Protein AF-A0A6I9NVR3-F1 (afdb_monomer_lite)

Structure (mmCIF, N/CA/C/O backbone):
data_AF-A0A6I9NVR3-F1
#
_entry.id   AF-A0A6I9NVR3-F1
#
loop_
_atom_site.group_PDB
_atom_site.id
_atom_site.type_symbol
_atom_site.label_atom_id
_atom_site.label_alt_id
_atom_site.label_comp_id
_atom_site.label_asym_id
_atom_site.label_entity_id
_atom_site.label_seq_id
_atom_site.pdbx_PDB_ins_code
_atom_site.Cartn_x
_atom_site.Cartn_y
_atom_site.Cartn_z
_atom_site.occupancy
_atom_site.B_iso_or_equiv
_atom_site.auth_seq_id
_atom_site.auth_comp_id
_atom_site.auth_asym_id
_atom_site.auth_atom_id
_atom_site.pdbx_PDB_model_num
ATOM 1 N N . GLY A 1 1 ? 2.878 -14.213 -1.600 1.00 81.62 1 GLY A N 1
ATOM 2 C CA . GLY A 1 1 ? 1.767 -13.959 -2.554 1.00 81.62 1 GLY A CA 1
ATOM 3 C C . GLY A 1 1 ? 2.133 -12.903 -3.601 1.00 81.62 1 GLY A C 1
ATOM 4 O O . GLY A 1 1 ? 3.227 -12.355 -3.543 1.00 81.62 1 GLY A O 1
ATOM 5 N N . ARG A 1 2 ? 1.244 -12.617 -4.570 1.00 86.38 2 ARG A N 1
ATOM 6 C CA . ARG A 1 2 ? 1.409 -11.548 -5.586 1.00 86.38 2 ARG A CA 1
ATOM 7 C C . ARG A 1 2 ? 0.125 -10.728 -5.701 1.00 86.38 2 ARG A C 1
ATOM 9 O O . ARG A 1 2 ? -0.941 -11.296 -5.917 1.00 86.38 2 ARG A O 1
ATOM 16 N N . LEU A 1 3 ? 0.247 -9.410 -5.596 1.00 85.31 3 LEU A N 1
ATOM 17 C CA . LEU A 1 3 ? -0.799 -8.427 -5.876 1.00 85.31 3 LEU A CA 1
ATOM 18 C C . LEU A 1 3 ? -0.406 -7.653 -7.132 1.00 85.31 3 LEU A C 1
ATOM 20 O O . LEU A 1 3 ? 0.757 -7.297 -7.299 1.00 85.31 3 LEU A O 1
ATOM 24 N N . ALA A 1 4 ? -1.354 -7.409 -8.030 1.00 86.62 4 ALA A N 1
ATOM 25 C CA . ALA A 1 4 ? -1.107 -6.668 -9.260 1.00 86.62 4 ALA A CA 1
ATOM 26 C C . ALA A 1 4 ? -2.185 -5.601 -9.443 1.00 86.62 4 ALA A C 1
ATOM 28 O O . ALA A 1 4 ? -3.371 -5.914 -9.528 1.00 86.62 4 ALA A O 1
ATOM 29 N N . PHE A 1 5 ? -1.751 -4.349 -9.516 1.00 84.12 5 PHE A N 1
ATOM 30 C CA . PHE A 1 5 ? -2.574 -3.179 -9.763 1.00 84.12 5 PHE A CA 1
ATOM 31 C C . PHE A 1 5 ? -2.197 -2.619 -11.127 1.00 84.12 5 PHE A C 1
ATOM 33 O O . PHE A 1 5 ? -1.116 -2.069 -11.323 1.00 84.12 5 PHE A O 1
ATOM 40 N N . GLY A 1 6 ? -3.078 -2.789 -12.100 1.00 80.62 6 GLY A N 1
ATOM 41 C CA . GLY A 1 6 ? -2.852 -2.294 -13.448 1.00 80.62 6 GLY A CA 1
ATOM 42 C C . GLY A 1 6 ? -4.136 -2.288 -14.244 1.00 80.62 6 GLY A C 1
ATOM 43 O O . GLY A 1 6 ? -5.110 -2.958 -13.900 1.00 80.62 6 GLY A O 1
ATOM 44 N N . ASN A 1 7 ? -4.133 -1.500 -15.310 1.00 77.12 7 ASN A N 1
ATOM 45 C CA . ASN A 1 7 ? -5.265 -1.360 -16.209 1.00 77.12 7 ASN A CA 1
ATOM 46 C C . ASN A 1 7 ? -4.777 -1.427 -17.664 1.00 77.12 7 ASN A C 1
ATOM 48 O O . ASN A 1 7 ? -3.617 -1.141 -17.949 1.00 77.12 7 ASN A O 1
ATOM 52 N N . HIS A 1 8 ? -5.662 -1.759 -18.604 1.00 73.44 8 HIS A N 1
ATOM 53 C CA . HIS A 1 8 ? -5.355 -1.754 -20.038 1.00 73.44 8 HIS A CA 1
ATOM 54 C C . HIS A 1 8 ? -5.054 -0.356 -20.608 1.00 73.44 8 HIS A C 1
ATOM 56 O O . HIS A 1 8 ? -4.515 -0.250 -21.705 1.00 73.44 8 HIS A O 1
ATOM 62 N N . TYR A 1 9 ? -5.383 0.703 -19.861 1.00 74.06 9 TYR A N 1
ATOM 63 C CA . TYR A 1 9 ? -5.106 2.095 -20.213 1.00 74.06 9 TYR A CA 1
ATOM 64 C C . TYR A 1 9 ? -3.769 2.590 -19.658 1.00 74.06 9 TYR A C 1
ATOM 66 O O . TYR A 1 9 ? -3.345 3.680 -20.023 1.00 74.06 9 TYR A O 1
ATOM 74 N N . LEU A 1 10 ? -3.113 1.812 -18.789 1.00 77.12 10 LEU A N 1
ATOM 75 C CA . LEU A 1 10 ? -1.815 2.158 -18.221 1.00 77.12 10 LEU A CA 1
ATOM 76 C C . LEU A 1 10 ? -0.716 1.321 -18.891 1.00 77.12 10 LEU A C 1
ATOM 78 O O . LEU A 1 10 ? -0.899 0.110 -19.069 1.00 77.12 10 LEU A O 1
ATOM 82 N N . PRO A 1 11 ? 0.426 1.932 -19.254 1.00 76.12 11 PRO A N 1
ATOM 83 C CA . PRO A 1 11 ? 1.539 1.221 -19.880 1.00 76.12 11 PRO A CA 1
ATOM 84 C C . PRO A 1 11 ? 2.213 0.238 -18.917 1.00 76.12 11 PRO A C 1
ATOM 86 O O . PRO A 1 11 ? 2.745 -0.781 -19.358 1.00 76.12 11 PRO A O 1
ATOM 89 N N . GLN A 1 12 ? 2.159 0.506 -17.610 1.00 79.06 12 GLN A N 1
ATOM 90 C CA . GLN A 1 12 ? 2.756 -0.321 -16.565 1.00 79.06 12 GLN A CA 1
ATOM 91 C C . GLN A 1 12 ? 1.702 -0.805 -15.560 1.00 79.06 12 GLN A C 1
ATOM 93 O O . GLN A 1 12 ? 0.713 -0.136 -15.268 1.00 79.06 12 GLN A O 1
ATOM 98 N N . THR A 1 13 ? 1.935 -1.995 -15.018 1.00 86.69 13 THR A N 1
ATOM 99 C CA . THR A 1 13 ? 1.202 -2.615 -13.912 1.00 86.69 13 THR A CA 1
ATOM 100 C C . THR A 1 13 ? 2.119 -2.658 -12.697 1.00 86.69 13 THR A C 1
ATOM 102 O O . THR A 1 13 ? 3.203 -3.246 -12.749 1.00 86.69 13 THR A O 1
ATOM 105 N N . LEU A 1 14 ? 1.669 -2.082 -11.588 1.00 86.25 14 LEU A N 1
ATOM 106 C CA . LEU A 1 14 ? 2.329 -2.178 -10.295 1.00 86.25 14 LEU A CA 1
ATOM 107 C C . LEU A 1 14 ? 2.099 -3.578 -9.718 1.00 86.25 14 LEU A C 1
ATOM 109 O O . LEU A 1 14 ? 0.985 -3.939 -9.349 1.00 86.25 14 LEU A O 1
ATOM 113 N N . CYS A 1 15 ? 3.150 -4.381 -9.638 1.00 88.94 15 CYS A N 1
ATOM 114 C CA . CYS A 1 15 ? 3.128 -5.707 -9.036 1.00 88.94 15 CYS A CA 1
ATOM 115 C C . CYS A 1 15 ? 3.843 -5.679 -7.685 1.00 88.94 15 CYS A C 1
ATOM 117 O O . CYS A 1 15 ? 5.025 -5.353 -7.618 1.00 88.94 15 CYS A O 1
ATOM 119 N N . VAL A 1 16 ? 3.151 -6.077 -6.623 1.00 89.88 16 VAL A N 1
ATOM 120 C CA . VAL A 1 16 ? 3.709 -6.254 -5.282 1.00 89.88 16 VAL A CA 1
ATOM 121 C C . VAL A 1 16 ? 3.794 -7.746 -4.993 1.00 89.88 16 VAL A C 1
ATOM 123 O O . VAL A 1 16 ? 2.779 -8.433 -4.889 1.00 89.88 16 VAL A O 1
ATOM 126 N N . ASN A 1 17 ? 5.012 -8.250 -4.865 1.00 91.44 17 ASN A N 1
ATOM 127 C CA . ASN A 1 17 ? 5.286 -9.607 -4.420 1.00 91.44 17 ASN A CA 1
ATOM 128 C C . ASN A 1 17 ? 5.724 -9.571 -2.959 1.00 91.44 17 ASN A C 1
ATOM 130 O O . ASN A 1 17 ? 6.397 -8.638 -2.538 1.00 91.44 17 ASN A O 1
ATOM 134 N N . PHE A 1 18 ? 5.365 -10.598 -2.211 1.00 91.75 18 PHE A N 1
ATOM 135 C CA . PHE A 1 18 ? 5.830 -10.833 -0.846 1.00 91.75 18 PHE A CA 1
ATOM 136 C C . PHE A 1 18 ? 5.948 -12.339 -0.648 1.00 91.75 18 PHE A C 1
ATOM 138 O O . PHE A 1 18 ? 5.258 -13.100 -1.337 1.00 91.75 18 PHE A O 1
ATOM 145 N N . GLU A 1 19 ? 6.805 -12.782 0.257 1.00 91.94 19 GLU A N 1
ATOM 146 C CA . GLU A 1 19 ? 6.901 -14.200 0.595 1.00 91.94 19 GLU A CA 1
ATOM 147 C C . GLU A 1 19 ? 5.775 -14.543 1.566 1.00 91.94 19 GLU A C 1
ATOM 149 O O . GLU A 1 19 ? 4.757 -15.104 1.140 1.00 91.94 19 GLU A O 1
ATOM 154 N N . ASP A 1 20 ? 5.880 -14.023 2.786 1.00 90.56 20 ASP A N 1
ATOM 155 C CA . ASP A 1 20 ? 4.887 -14.161 3.843 1.00 90.56 20 ASP A CA 1
ATOM 156 C C . ASP A 1 20 ? 4.270 -12.810 4.222 1.00 90.56 20 ASP A C 1
ATOM 158 O O . ASP A 1 20 ? 4.875 -11.748 4.071 1.00 90.56 20 ASP A O 1
ATOM 162 N N . ALA A 1 21 ? 3.015 -12.843 4.672 1.00 90.00 21 ALA A N 1
ATOM 163 C CA . ALA A 1 21 ? 2.302 -11.664 5.149 1.00 90.00 21 ALA A CA 1
ATOM 164 C C . ALA A 1 21 ? 1.361 -12.036 6.295 1.00 90.00 21 ALA A C 1
ATOM 166 O O . ALA A 1 21 ? 0.477 -12.882 6.145 1.00 90.00 21 ALA A O 1
ATOM 167 N N . PHE A 1 22 ? 1.518 -11.349 7.422 1.00 92.25 22 PHE A N 1
ATOM 168 C CA . PHE A 1 22 ? 0.691 -11.507 8.611 1.00 92.25 22 PHE A CA 1
ATOM 169 C C . PHE A 1 22 ? -0.128 -10.242 8.822 1.00 92.25 22 PHE A C 1
ATOM 171 O O . PHE A 1 22 ? 0.338 -9.284 9.428 1.00 92.25 22 PHE A O 1
ATOM 178 N N . LEU A 1 23 ? -1.360 -10.238 8.314 1.00 91.12 23 LEU A N 1
ATOM 179 C CA . LEU A 1 23 ? -2.271 -9.098 8.392 1.00 91.12 23 LEU A CA 1
ATOM 180 C C . LEU A 1 23 ? -3.373 -9.373 9.418 1.00 91.12 23 LEU A C 1
ATOM 182 O O . LEU A 1 23 ? -4.043 -10.403 9.378 1.00 91.12 23 LEU A O 1
ATOM 186 N N . THR A 1 24 ? -3.579 -8.428 10.327 1.00 94.38 24 THR A N 1
ATOM 187 C CA . THR A 1 24 ? -4.675 -8.414 11.294 1.00 94.38 24 THR A CA 1
ATOM 188 C C . THR A 1 24 ? -5.598 -7.253 10.975 1.00 94.38 24 THR A C 1
ATOM 190 O O . THR A 1 24 ? -5.197 -6.090 11.043 1.00 94.38 24 THR A O 1
ATOM 193 N N . TYR A 1 25 ? -6.847 -7.575 10.668 1.00 93.50 25 TYR A N 1
ATOM 194 C CA . TYR A 1 25 ? -7.917 -6.599 10.533 1.00 93.50 25 TYR A CA 1
ATOM 195 C C . TYR A 1 25 ? -8.687 -6.480 11.852 1.00 93.50 25 TYR A C 1
ATOM 197 O O . TYR A 1 25 ? -9.032 -7.489 12.470 1.00 93.50 25 TYR A O 1
ATOM 205 N N . ALA A 1 26 ? -8.948 -5.252 12.285 1.00 91.38 26 ALA A N 1
ATOM 206 C CA . ALA A 1 26 ? -9.699 -4.942 13.492 1.00 91.38 26 ALA A CA 1
ATOM 207 C C . ALA A 1 26 ? -10.525 -3.668 13.302 1.00 91.38 26 ALA A C 1
ATOM 209 O O . ALA A 1 26 ? -10.167 -2.796 12.516 1.00 91.38 26 ALA A O 1
ATOM 210 N N . THR A 1 27 ? -11.600 -3.537 14.072 1.00 90.94 27 THR A N 1
ATOM 211 C CA . THR A 1 27 ? -12.410 -2.316 14.141 1.00 90.94 27 THR A CA 1
ATOM 212 C C . THR A 1 27 ? -12.235 -1.650 15.502 1.00 90.94 27 THR A C 1
ATOM 214 O O . THR A 1 27 ? -12.216 -2.330 16.532 1.00 90.94 27 THR A O 1
ATOM 217 N N . LYS A 1 28 ? -12.106 -0.324 15.520 1.00 86.00 28 LYS A N 1
ATOM 218 C CA . LYS A 1 28 ? -12.072 0.506 16.731 1.00 86.00 28 LYS A CA 1
ATOM 219 C C . LYS A 1 28 ? -13.278 1.448 16.769 1.00 86.00 28 LYS A C 1
ATOM 221 O O . LYS A 1 28 ? -13.887 1.679 15.722 1.00 86.00 28 LYS A O 1
ATOM 226 N N . PRO A 1 29 ? -13.634 1.975 17.958 1.00 78.31 29 PRO A N 1
ATOM 227 C CA . PRO A 1 29 ? -14.599 3.060 18.037 1.00 78.31 29 PRO A CA 1
ATOM 228 C C . PRO A 1 29 ? -14.136 4.247 17.172 1.00 78.31 29 PRO A C 1
ATOM 230 O O . PRO A 1 29 ? -12.926 4.49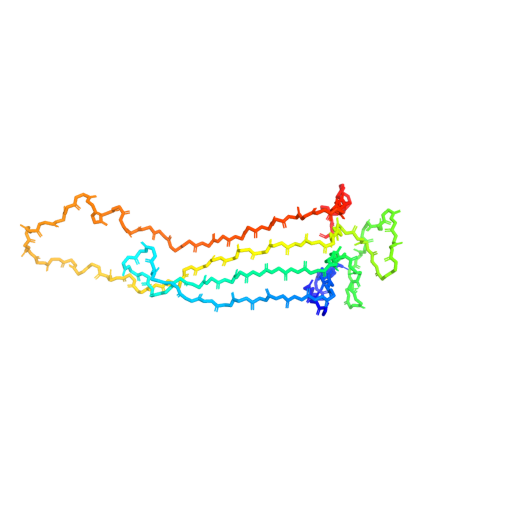0 17.093 1.00 78.31 29 PRO A O 1
ATOM 233 N N . PRO A 1 30 ? -15.079 4.930 16.511 1.00 69.44 30 PRO A N 1
ATOM 234 C CA . PRO A 1 30 ? -14.794 6.014 15.579 1.00 69.44 30 PRO A CA 1
ATOM 235 C C . PRO A 1 30 ? -14.173 7.227 16.284 1.00 69.44 30 PRO A C 1
ATOM 237 O O . PRO A 1 30 ? -14.385 7.442 17.480 1.00 69.44 30 PRO A O 1
ATOM 240 N N . SER A 1 31 ? -13.398 8.018 15.534 1.00 68.75 31 SER A N 1
ATOM 241 C CA . SER A 1 31 ? -12.812 9.271 16.039 1.00 68.75 31 SER A CA 1
ATOM 242 C C . SER A 1 31 ? -13.850 10.387 16.163 1.00 68.75 31 SER A C 1
ATOM 244 O O . SER A 1 31 ? -13.743 11.210 17.071 1.00 68.75 31 SER A O 1
ATOM 246 N N . SER A 1 32 ? -14.837 10.406 15.261 1.00 68.56 32 SER A N 1
ATOM 247 C CA . SER A 1 32 ? -15.977 11.321 15.292 1.00 68.56 32 SER A CA 1
ATOM 248 C C . SER A 1 32 ? -17.233 10.609 15.793 1.00 68.56 32 SER A C 1
ATOM 250 O O . SER A 1 32 ? -17.432 9.422 15.542 1.00 68.56 32 SER A O 1
ATOM 252 N N . HIS A 1 33 ? -18.110 11.340 16.480 1.00 67.88 33 HIS A N 1
ATOM 253 C CA . HIS A 1 33 ? -19.410 10.824 16.914 1.00 67.88 33 HIS A CA 1
ATOM 254 C C . HIS A 1 33 ? -20.342 10.490 15.736 1.00 67.88 33 HIS A C 1
ATOM 256 O O . HIS A 1 33 ? -21.242 9.663 15.875 1.00 67.88 33 HIS A O 1
ATOM 262 N N . LEU A 1 34 ? -20.121 11.131 14.585 1.00 69.31 34 LEU A N 1
ATOM 263 C CA . LEU A 1 34 ? -20.923 10.937 13.381 1.00 69.31 34 LEU A CA 1
ATOM 264 C C . LEU A 1 34 ? -20.496 9.713 12.565 1.00 69.31 34 LEU A C 1
ATOM 266 O O . LEU A 1 34 ? -21.278 9.256 11.736 1.00 69.31 34 LEU A O 1
ATOM 270 N N . ASP A 1 35 ? -19.297 9.176 12.792 1.00 74.88 35 ASP A N 1
ATOM 271 C CA . ASP A 1 35 ? -18.778 8.012 12.073 1.00 74.88 35 ASP A CA 1
ATOM 272 C C . ASP A 1 35 ? -19.239 6.702 12.723 1.00 74.88 35 ASP A C 1
ATOM 274 O O . ASP A 1 35 ? -19.570 6.651 13.907 1.00 74.88 35 ASP A O 1
ATOM 278 N N . GLN A 1 36 ? -19.280 5.614 11.949 1.00 76.38 36 GLN A N 1
ATOM 279 C CA . GLN A 1 36 ? -19.763 4.327 12.467 1.00 76.38 36 GLN A CA 1
ATOM 280 C C . GLN A 1 36 ? -18.645 3.542 13.154 1.00 76.38 36 GLN A C 1
ATOM 282 O O . GLN A 1 36 ? -18.736 3.197 14.335 1.00 76.38 36 GLN A O 1
ATOM 287 N N . PHE A 1 37 ? -17.577 3.260 12.410 1.00 81.19 37 PHE A N 1
ATOM 288 C CA . PHE A 1 37 ? -16.452 2.455 12.866 1.00 81.19 37 PHE A CA 1
ATOM 289 C C . PHE A 1 37 ? -15.158 2.929 12.212 1.00 81.19 37 PHE A C 1
ATOM 291 O O . PHE A 1 37 ? -15.155 3.378 11.070 1.00 81.19 37 PHE A O 1
ATOM 298 N N . MET A 1 38 ? -14.039 2.752 12.914 1.00 85.38 38 MET A N 1
ATOM 299 C CA . MET A 1 38 ? -12.714 2.874 12.313 1.00 85.38 38 MET A CA 1
ATOM 300 C C . MET A 1 38 ? -12.189 1.485 11.962 1.00 85.38 38 MET A C 1
ATOM 302 O O . MET A 1 38 ? -11.991 0.641 12.843 1.00 85.38 38 MET A O 1
ATOM 306 N N . HIS A 1 39 ? -11.912 1.249 10.687 1.00 91.00 39 HIS A N 1
ATOM 307 C CA . HIS A 1 39 ? -11.247 0.047 10.206 1.00 91.00 39 HIS A CA 1
ATOM 308 C C . HIS A 1 39 ? -9.740 0.195 10.328 1.00 91.00 39 HIS A C 1
ATOM 310 O O . HIS A 1 39 ? -9.174 1.194 9.896 1.00 91.00 39 HIS A O 1
ATOM 316 N N . ILE A 1 40 ? -9.078 -0.823 10.868 1.00 92.56 40 ILE A N 1
ATOM 317 C CA . ILE A 1 40 ? -7.628 -0.855 11.023 1.00 92.56 40 ILE A CA 1
ATOM 318 C C . ILE A 1 40 ? -7.102 -2.167 10.465 1.00 92.56 40 ILE A C 1
ATOM 320 O O . ILE A 1 40 ? -7.537 -3.249 10.860 1.00 92.56 40 ILE A O 1
ATOM 324 N N . VAL A 1 41 ? -6.118 -2.066 9.583 1.00 93.81 41 VAL A N 1
ATOM 325 C CA . VAL A 1 41 ? -5.329 -3.194 9.096 1.00 93.81 41 VAL A CA 1
ATOM 326 C C . VAL A 1 41 ? -3.901 -2.968 9.552 1.00 93.81 41 VAL A C 1
ATOM 328 O O . VAL A 1 41 ? -3.265 -1.998 9.156 1.00 93.81 41 VAL A O 1
ATOM 331 N N . LYS A 1 42 ? -3.387 -3.868 10.384 1.00 94.88 42 LYS A N 1
ATOM 332 C CA . LYS A 1 42 ? -1.986 -3.852 10.802 1.00 94.88 42 LYS A CA 1
ATOM 333 C C . LYS A 1 42 ? -1.333 -5.178 10.476 1.00 94.88 42 LYS A C 1
ATOM 335 O O . LYS A 1 42 ? -1.969 -6.220 10.637 1.00 94.88 42 LYS A O 1
ATOM 340 N N . GLY A 1 43 ? -0.081 -5.166 10.066 1.00 92.81 43 GLY A N 1
ATOM 341 C CA . GLY A 1 43 ? 0.610 -6.411 9.795 1.00 92.81 43 GLY A CA 1
ATOM 342 C C . GLY A 1 43 ? 2.030 -6.237 9.319 1.00 92.81 43 GLY A C 1
ATOM 343 O O . GLY A 1 43 ? 2.440 -5.132 8.985 1.00 92.81 43 GLY A O 1
ATOM 344 N N . SER A 1 44 ? 2.731 -7.359 9.267 1.00 93.31 44 SER A N 1
ATOM 345 C CA . SER A 1 44 ? 4.128 -7.441 8.850 1.00 93.31 44 SER A CA 1
ATOM 346 C C . SER A 1 44 ? 4.222 -8.307 7.600 1.00 93.31 44 SER A C 1
ATOM 348 O O . SER A 1 44 ? 3.509 -9.310 7.472 1.00 93.31 44 SER A O 1
ATOM 350 N N . LEU A 1 45 ? 5.064 -7.902 6.660 1.00 92.25 45 LEU A N 1
ATOM 351 C CA . LEU A 1 45 ? 5.303 -8.582 5.397 1.00 92.25 45 LEU A CA 1
ATOM 352 C C . LEU A 1 45 ? 6.793 -8.875 5.255 1.00 92.25 45 LEU A C 1
ATOM 354 O O . LEU A 1 45 ? 7.627 -7.997 5.468 1.00 92.25 45 LEU A O 1
ATOM 358 N N . GLU A 1 46 ? 7.108 -10.089 4.817 1.00 92.75 46 GLU A N 1
ATOM 359 C CA . GLU A 1 46 ? 8.479 -10.540 4.594 1.00 92.75 46 GLU A CA 1
ATOM 360 C C . GLU A 1 46 ? 8.808 -10.599 3.097 1.00 92.75 46 GLU A C 1
ATOM 362 O O . GLU A 1 46 ? 7.981 -10.983 2.258 1.00 92.75 46 GLU A O 1
ATOM 367 N N . ASN A 1 47 ? 10.044 -10.223 2.763 1.00 91.00 47 ASN A N 1
ATOM 368 C CA . ASN A 1 47 ? 10.610 -10.241 1.412 1.00 91.00 47 ASN A CA 1
ATOM 369 C C . ASN A 1 47 ? 9.699 -9.566 0.371 1.00 91.00 47 ASN A C 1
ATOM 371 O O . ASN A 1 47 ? 9.361 -10.127 -0.677 1.00 91.00 47 ASN A O 1
ATOM 375 N N . VAL A 1 48 ? 9.304 -8.327 0.670 1.00 90.81 48 VAL A N 1
ATOM 376 C CA . VAL A 1 48 ? 8.469 -7.497 -0.196 1.00 90.81 48 VAL A CA 1
ATOM 377 C C . VAL A 1 48 ? 9.275 -6.969 -1.378 1.00 90.81 48 VAL A C 1
ATOM 379 O O . VAL A 1 48 ? 10.353 -6.392 -1.237 1.00 90.81 48 VAL A O 1
ATOM 382 N N . ARG A 1 49 ? 8.710 -7.108 -2.574 1.00 90.69 49 ARG A N 1
ATOM 383 C CA . ARG A 1 49 ? 9.275 -6.615 -3.826 1.00 90.69 49 ARG A CA 1
ATOM 384 C C . ARG A 1 49 ? 8.196 -5.945 -4.664 1.00 90.69 49 ARG A C 1
ATOM 386 O O . ARG A 1 49 ? 7.274 -6.602 -5.143 1.00 90.69 49 ARG A O 1
ATOM 393 N N . VAL A 1 50 ? 8.346 -4.646 -4.883 1.00 89.69 50 VAL A N 1
ATOM 394 C CA . VAL A 1 50 ? 7.460 -3.818 -5.704 1.00 89.69 50 VAL A CA 1
ATOM 395 C C . VAL A 1 50 ? 8.099 -3.598 -7.069 1.00 89.69 50 VAL A C 1
ATOM 397 O O . VAL A 1 50 ? 9.236 -3.132 -7.177 1.00 89.69 50 VAL A O 1
ATOM 400 N N . MET A 1 51 ? 7.366 -3.936 -8.124 1.00 89.25 51 MET A N 1
ATOM 401 C CA . MET A 1 51 ? 7.834 -3.891 -9.504 1.00 89.25 51 MET A CA 1
ATOM 402 C C . MET A 1 51 ? 6.843 -3.168 -10.409 1.00 89.25 51 MET A C 1
ATOM 404 O O . MET A 1 51 ? 5.636 -3.342 -10.274 1.00 89.25 51 MET A O 1
ATOM 408 N N . LEU A 1 52 ? 7.360 -2.429 -11.385 1.00 85.44 52 LEU A N 1
ATOM 409 C CA . LEU A 1 52 ? 6.603 -1.954 -12.538 1.00 85.44 52 LEU A CA 1
ATOM 410 C C . LEU A 1 52 ? 6.838 -2.923 -13.696 1.00 85.44 52 LEU A C 1
ATOM 412 O O . LEU A 1 52 ? 7.975 -3.114 -14.137 1.00 85.44 52 LEU A O 1
ATOM 416 N N . VAL A 1 53 ? 5.767 -3.582 -14.126 1.00 84.94 53 VAL A N 1
ATOM 417 C CA . VAL A 1 53 ? 5.772 -4.590 -15.192 1.00 84.94 53 VAL A CA 1
ATOM 418 C C . VAL A 1 53 ? 4.969 -4.051 -16.376 1.00 84.94 53 VAL A C 1
ATOM 420 O O . VAL A 1 53 ? 3.849 -3.585 -16.159 1.00 84.94 53 VAL A O 1
ATOM 423 N N . PRO A 1 54 ? 5.467 -4.139 -17.620 1.00 79.81 54 PRO A N 1
ATOM 424 C CA . PRO A 1 54 ? 4.734 -3.648 -18.780 1.00 79.81 54 PRO A CA 1
ATOM 425 C C . PRO A 1 54 ? 3.394 -4.374 -18.938 1.00 79.81 54 PRO A C 1
ATOM 427 O O . PRO A 1 54 ? 3.307 -5.599 -18.826 1.00 79.81 54 PRO A O 1
ATOM 430 N N . SER A 1 55 ? 2.332 -3.610 -19.190 1.00 77.12 55 SER A N 1
ATOM 431 C CA . SER A 1 55 ? 0.977 -4.138 -19.339 1.00 77.12 55 SER A CA 1
ATOM 432 C C . SER A 1 55 ? 0.842 -4.894 -20.672 1.00 77.12 55 SER A C 1
ATOM 434 O O . SER A 1 55 ? 1.003 -4.286 -21.731 1.00 77.12 55 SER A O 1
ATOM 436 N N . PRO A 1 56 ? 0.485 -6.197 -20.679 1.00 71.62 56 PRO A N 1
ATOM 437 C CA . PRO A 1 56 ? 0.474 -7.008 -21.904 1.00 71.62 56 PRO A CA 1
ATOM 438 C C . PRO A 1 56 ? -0.536 -6.562 -22.970 1.00 71.62 56 PRO A C 1
ATOM 440 O O . PRO A 1 56 ? -0.454 -6.997 -24.115 1.00 71.62 56 PRO A O 1
ATOM 443 N N . ARG A 1 57 ? -1.543 -5.766 -22.586 1.00 68.31 57 ARG A N 1
ATOM 444 C CA . ARG A 1 57 ? -2.655 -5.340 -23.455 1.00 68.31 57 ARG A CA 1
ATOM 445 C C . ARG A 1 57 ? -2.686 -3.833 -23.706 1.00 68.31 57 ARG A C 1
ATOM 447 O O . ARG A 1 57 ? -3.681 -3.337 -24.229 1.00 68.31 57 ARG A O 1
ATOM 454 N N . TYR A 1 58 ? -1.638 -3.108 -23.322 1.00 72.19 58 TYR A N 1
ATOM 455 C CA . TYR A 1 58 ? -1.548 -1.684 -23.609 1.00 72.19 58 TYR A CA 1
ATOM 456 C C . TYR A 1 58 ? -1.244 -1.466 -25.098 1.00 72.19 58 TYR A C 1
ATOM 458 O O . TYR A 1 58 ? -0.280 -2.007 -25.631 1.00 72.19 58 TYR A O 1
ATOM 466 N N . LEU A 1 59 ? -2.102 -0.699 -25.774 1.00 67.25 59 LEU A N 1
ATOM 467 C CA . LEU A 1 59 ? -2.032 -0.438 -27.221 1.00 67.25 59 LEU A CA 1
ATOM 468 C C . LEU A 1 59 ? -1.409 0.932 -27.560 1.00 67.25 59 LEU A C 1
ATOM 470 O O . LEU A 1 59 ? -1.361 1.305 -28.731 1.00 67.25 59 LEU A O 1
ATOM 474 N N . GLY A 1 60 ? -0.982 1.703 -26.555 1.00 68.19 60 GLY A N 1
ATOM 475 C CA . GLY A 1 60 ? -0.360 3.016 -26.745 1.00 68.19 60 GLY A CA 1
ATOM 476 C C . GLY A 1 60 ? 1.155 2.944 -26.957 1.00 68.19 60 GLY A C 1
ATOM 477 O O . GLY A 1 60 ? 1.780 1.901 -26.779 1.00 68.19 60 GLY A O 1
ATOM 478 N N . MET A 1 61 ? 1.766 4.076 -27.318 1.00 63.19 61 MET A N 1
ATOM 479 C CA . MET A 1 61 ? 3.225 4.179 -27.435 1.00 63.19 61 MET A CA 1
ATOM 480 C C . MET A 1 61 ? 3.870 4.115 -26.046 1.00 63.19 61 MET A C 1
ATOM 482 O O . MET A 1 61 ? 3.497 4.868 -25.145 1.00 63.19 61 MET A O 1
ATOM 486 N N . GLN A 1 62 ? 4.828 3.205 -25.871 1.00 63.00 62 GLN A N 1
ATOM 487 C CA . GLN A 1 62 ? 5.649 3.106 -24.668 1.00 63.00 62 GLN A CA 1
ATOM 488 C C . GLN A 1 62 ? 6.795 4.116 -24.817 1.00 63.00 62 GLN A C 1
ATOM 490 O O . GLN A 1 62 ? 7.726 3.890 -25.582 1.00 63.00 62 GLN A O 1
ATOM 495 N N . ASN A 1 63 ? 6.667 5.284 -24.184 1.00 58.12 63 ASN A N 1
ATOM 496 C CA . ASN A 1 63 ? 7.558 6.418 -24.463 1.00 58.12 63 ASN A CA 1
ATOM 497 C C . ASN A 1 63 ? 8.922 6.339 -23.764 1.00 58.12 63 ASN A C 1
ATOM 499 O O . ASN A 1 63 ? 9.837 7.039 -24.181 1.00 58.12 63 ASN A O 1
ATOM 503 N N . ASP A 1 64 ? 9.067 5.515 -22.725 1.00 67.25 64 ASP A N 1
ATOM 504 C CA . ASP A 1 64 ? 10.264 5.502 -21.885 1.00 67.25 64 ASP A CA 1
ATOM 505 C C . ASP A 1 64 ? 10.557 4.064 -21.417 1.00 67.25 64 ASP A C 1
ATOM 507 O O . ASP A 1 64 ? 9.800 3.491 -20.630 1.00 67.25 64 ASP A O 1
ATOM 511 N N . GLU A 1 65 ? 11.662 3.468 -21.880 1.00 67.00 65 GLU A N 1
ATOM 512 C CA . GLU A 1 65 ? 12.109 2.125 -21.472 1.00 67.00 65 GLU A CA 1
ATOM 513 C C . GLU A 1 65 ? 12.877 2.152 -20.138 1.00 67.00 65 GLU A C 1
ATOM 515 O O . GLU A 1 65 ? 13.668 3.070 -19.899 1.00 67.00 65 GLU A O 1
ATOM 520 N N . PRO A 1 66 ? 12.676 1.153 -19.257 1.00 69.25 66 PRO A N 1
ATOM 521 C CA . PRO A 1 66 ? 13.329 1.117 -17.955 1.00 69.25 66 PRO A CA 1
ATOM 522 C C . PRO A 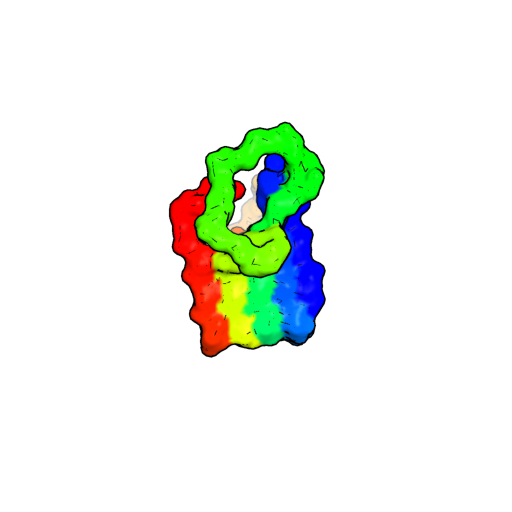1 66 ? 14.856 1.062 -18.075 1.00 69.25 66 PRO A C 1
ATOM 524 O O . PRO A 1 66 ? 15.375 0.268 -18.859 1.00 69.25 66 PRO A O 1
ATOM 527 N N . PRO A 1 67 ? 15.602 1.794 -17.221 1.00 65.81 67 PRO A N 1
ATOM 528 C CA . PRO A 1 67 ? 17.068 1.797 -17.243 1.00 65.81 67 PRO A CA 1
ATOM 529 C C . PRO A 1 67 ? 17.696 0.410 -17.038 1.00 65.81 67 PRO A C 1
ATOM 531 O O . PRO A 1 67 ? 18.811 0.154 -17.486 1.00 65.81 67 PRO A O 1
ATOM 534 N N . ARG A 1 68 ? 16.998 -0.477 -16.314 1.00 69.19 68 ARG A N 1
ATOM 535 C C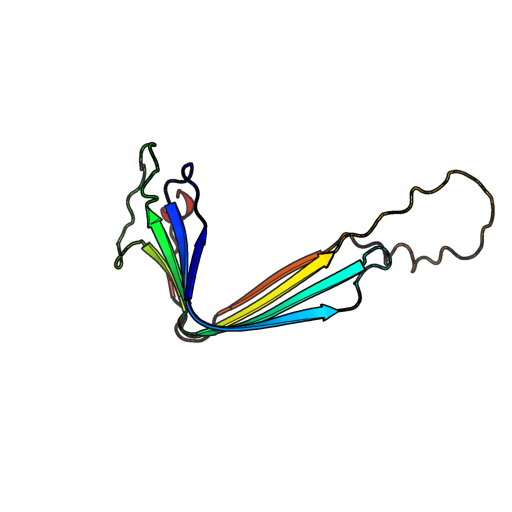A . ARG A 1 68 ? 17.371 -1.881 -16.107 1.00 69.19 68 ARG A CA 1
ATOM 536 C C . ARG A 1 68 ? 16.137 -2.727 -15.798 1.00 69.19 68 ARG A C 1
ATOM 538 O O . ARG A 1 68 ? 15.341 -2.360 -14.940 1.00 69.19 68 ARG A O 1
ATOM 545 N N . LEU A 1 69 ? 15.998 -3.884 -16.433 1.00 68.06 69 LEU A N 1
ATOM 546 C CA . LEU A 1 69 ? 14.982 -4.876 -16.071 1.00 68.06 69 LEU A CA 1
ATOM 547 C C . LEU A 1 69 ? 15.597 -5.912 -15.127 1.00 68.06 69 LEU A C 1
ATOM 549 O O . LEU A 1 69 ? 16.695 -6.408 -15.372 1.00 68.06 69 LEU A O 1
ATOM 553 N N . MET A 1 70 ? 14.892 -6.261 -14.053 1.00 67.00 70 MET A N 1
ATOM 554 C CA . MET A 1 70 ? 15.281 -7.344 -13.146 1.00 67.00 70 MET A CA 1
ATOM 555 C C . MET A 1 70 ? 14.195 -8.424 -13.166 1.00 67.00 70 MET A C 1
ATOM 557 O O . MET A 1 70 ? 13.326 -8.482 -12.295 1.00 67.00 70 MET A O 1
ATOM 561 N N . GLY A 1 71 ? 14.242 -9.297 -14.173 1.00 73.31 71 GLY A N 1
ATOM 562 C CA . GLY A 1 71 ? 13.214 -10.314 -14.409 1.00 73.31 71 GLY A CA 1
ATOM 563 C C . GLY A 1 71 ? 12.067 -9.763 -15.256 1.00 73.31 71 GLY A C 1
ATOM 564 O O . GLY A 1 71 ? 12.307 -9.301 -16.365 1.00 73.31 71 GLY A O 1
ATOM 565 N N . GLU A 1 72 ? 10.834 -9.814 -14.740 1.00 72.12 72 GLU A N 1
ATOM 566 C CA . GLU A 1 72 ? 9.620 -9.402 -15.475 1.00 72.12 72 GLU A CA 1
ATOM 567 C C . GLU A 1 72 ? 9.417 -7.878 -15.556 1.00 72.12 72 GLU A C 1
ATOM 569 O O . GLU A 1 72 ? 8.571 -7.416 -16.314 1.00 72.12 72 GLU A O 1
ATOM 574 N N . GLY A 1 73 ? 10.158 -7.083 -14.782 1.00 79.75 73 GLY A N 1
ATOM 575 C CA . GLY A 1 73 ? 9.934 -5.641 -14.708 1.00 79.75 73 GLY A CA 1
ATOM 576 C C . GLY A 1 73 ? 11.050 -4.875 -14.010 1.00 79.75 73 GLY A C 1
ATOM 577 O O . GLY A 1 73 ? 12.108 -5.420 -13.675 1.00 79.75 73 GLY A O 1
ATOM 578 N N . PHE A 1 74 ? 10.799 -3.590 -13.792 1.00 83.50 74 PHE A N 1
ATOM 579 C CA . PHE A 1 74 ? 11.678 -2.701 -13.043 1.00 83.50 74 PHE A CA 1
ATOM 580 C C . PHE A 1 74 ? 11.328 -2.764 -11.554 1.00 83.50 74 PHE A C 1
ATOM 582 O O . PHE A 1 74 ? 10.181 -2.533 -11.180 1.00 83.50 74 PHE A O 1
ATOM 589 N N . VAL A 1 75 ? 12.299 -3.079 -10.697 1.00 86.56 75 VAL A N 1
ATOM 590 C CA . VAL A 1 75 ? 12.094 -3.109 -9.239 1.00 86.56 75 VAL A CA 1
ATOM 591 C C . VAL A 1 75 ? 12.195 -1.693 -8.702 1.00 86.56 75 VAL A C 1
ATOM 593 O O . VAL A 1 75 ? 13.280 -1.121 -8.729 1.00 86.56 75 VAL A O 1
ATOM 596 N N . VAL A 1 76 ? 11.087 -1.151 -8.202 1.00 88.19 76 VAL A N 1
ATOM 597 C CA . VAL A 1 76 ? 11.041 0.192 -7.600 1.00 88.19 76 VAL A CA 1
ATOM 598 C C . VAL A 1 76 ? 11.460 0.137 -6.138 1.00 88.19 76 VAL A C 1
ATOM 600 O O . VAL A 1 76 ? 12.192 1.001 -5.665 1.00 88.19 76 VAL A O 1
ATOM 603 N N . MET A 1 77 ? 11.021 -0.896 -5.428 1.00 90.06 77 MET A N 1
ATOM 604 C CA . MET A 1 77 ? 11.311 -1.076 -4.014 1.00 90.06 77 MET A CA 1
ATOM 605 C C . MET A 1 77 ? 11.499 -2.557 -3.721 1.00 90.06 77 MET A C 1
ATOM 607 O O . MET A 1 77 ? 10.739 -3.400 -4.203 1.00 90.06 77 MET A O 1
ATOM 611 N N . GLN A 1 78 ? 12.487 -2.870 -2.899 1.00 91.00 78 GLN A N 1
ATOM 612 C CA . GLN A 1 78 ? 12.649 -4.188 -2.307 1.00 91.00 78 GLN A CA 1
ATOM 613 C C . GLN A 1 78 ? 12.998 -4.023 -0.832 1.00 91.00 78 GLN A C 1
ATOM 615 O O . GLN A 1 78 ? 13.845 -3.204 -0.502 1.00 91.00 78 GLN A O 1
ATOM 620 N N . SER A 1 79 ? 12.350 -4.781 0.044 1.00 92.44 79 SER A N 1
ATOM 621 C CA . SER A 1 79 ? 12.667 -4.832 1.470 1.00 92.44 79 SER A CA 1
ATOM 622 C C . SER A 1 79 ? 12.490 -6.250 1.987 1.00 92.44 79 SER A C 1
ATOM 624 O O . SER A 1 79 ? 11.590 -6.964 1.550 1.00 92.44 79 SER A O 1
ATOM 626 N N . ASN A 1 80 ? 13.324 -6.654 2.941 1.00 91.94 80 ASN A N 1
ATOM 627 C CA . ASN A 1 80 ? 13.174 -7.952 3.593 1.00 91.94 80 ASN A CA 1
ATOM 628 C C . ASN A 1 80 ? 12.054 -7.943 4.639 1.00 91.94 80 ASN A C 1
ATOM 630 O O . ASN A 1 80 ? 11.465 -8.985 4.892 1.00 91.94 80 ASN A O 1
ATOM 634 N N . ASP A 1 81 ? 11.773 -6.785 5.234 1.00 92.38 81 ASP A N 1
ATOM 635 C CA . ASP A 1 81 ? 10.813 -6.632 6.326 1.00 92.38 81 ASP A CA 1
ATOM 636 C C . ASP A 1 81 ? 10.049 -5.314 6.154 1.00 92.38 81 ASP A C 1
ATOM 638 O O . ASP A 1 81 ? 10.658 -4.262 5.910 1.00 92.38 81 ASP A O 1
ATOM 642 N N . VAL A 1 82 ? 8.721 -5.369 6.191 1.00 92.50 82 VAL A N 1
ATOM 643 C CA . VAL A 1 82 ? 7.840 -4.209 6.029 1.00 92.50 82 VAL A CA 1
ATOM 644 C C . VAL A 1 82 ? 6.658 -4.334 6.977 1.00 92.50 82 VAL A C 1
ATOM 646 O O . VAL A 1 82 ? 5.853 -5.252 6.844 1.00 92.50 82 VAL A O 1
ATOM 649 N N . ASP A 1 83 ? 6.490 -3.353 7.855 1.00 93.44 83 ASP A N 1
ATOM 650 C CA . ASP A 1 83 ? 5.287 -3.216 8.668 1.00 93.44 83 ASP A CA 1
ATOM 651 C C . ASP A 1 83 ? 4.322 -2.229 8.011 1.00 93.44 83 ASP A C 1
ATOM 653 O O . ASP A 1 83 ? 4.705 -1.131 7.605 1.00 93.44 83 ASP A O 1
ATOM 657 N N . ILE A 1 84 ? 3.054 -2.616 7.917 1.00 93.69 84 ILE A N 1
ATOM 658 C CA . ILE A 1 84 ? 1.974 -1.788 7.385 1.00 93.69 84 ILE A CA 1
ATOM 659 C C . ILE A 1 84 ? 0.965 -1.519 8.492 1.00 93.69 84 ILE A C 1
ATOM 661 O O . ILE A 1 84 ? 0.491 -2.439 9.165 1.00 93.69 84 ILE A O 1
ATOM 665 N N . TYR A 1 85 ? 0.587 -0.253 8.630 1.00 94.19 85 TYR A N 1
ATOM 666 C CA . TYR A 1 85 ? -0.502 0.191 9.483 1.00 94.19 85 TYR A CA 1
ATOM 667 C C . TYR A 1 85 ? -1.432 1.107 8.688 1.00 94.19 85 TYR A C 1
ATOM 669 O O . TYR A 1 85 ? -1.125 2.262 8.410 1.00 94.19 85 TYR A O 1
ATOM 677 N N . TYR A 1 86 ? -2.585 0.572 8.310 1.00 93.94 86 TYR A N 1
ATOM 678 C CA . TYR A 1 86 ? -3.634 1.284 7.600 1.00 93.94 86 TYR A CA 1
ATOM 679 C C . TYR A 1 86 ? -4.827 1.508 8.519 1.00 93.94 86 TYR A C 1
ATOM 681 O O . TYR A 1 86 ? -5.238 0.595 9.240 1.00 93.94 86 TYR A O 1
ATOM 689 N N . TYR A 1 87 ? -5.402 2.701 8.467 1.00 92.12 87 TYR A N 1
ATOM 690 C CA . TYR A 1 87 ? -6.657 3.015 9.131 1.00 92.12 87 TYR A CA 1
ATOM 691 C C . TYR A 1 87 ? -7.553 3.846 8.215 1.00 92.12 87 TYR A C 1
ATOM 693 O O . TYR A 1 87 ? -7.064 4.664 7.435 1.00 92.12 87 TYR A O 1
ATOM 701 N N . GLN A 1 88 ? -8.858 3.617 8.303 1.00 91.12 88 GLN A N 1
ATOM 702 C CA . GLN A 1 88 ? -9.881 4.397 7.611 1.00 91.12 88 GLN A CA 1
ATOM 7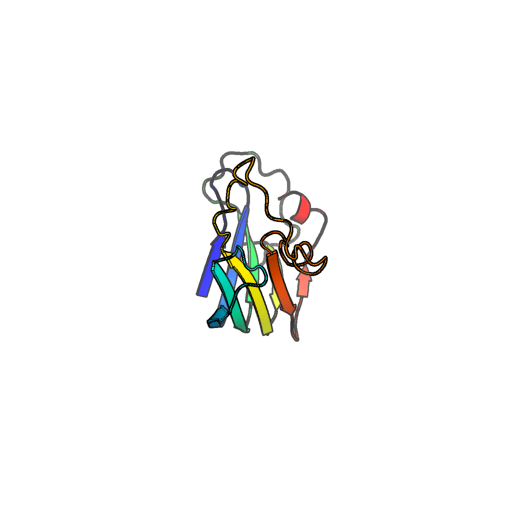03 C C . GLN A 1 88 ? -11.149 4.460 8.462 1.00 91.12 88 GLN A C 1
ATOM 705 O O . GLN A 1 88 ? -11.563 3.443 9.025 1.00 91.12 88 GLN A O 1
ATOM 710 N N . ASP A 1 89 ? -11.767 5.630 8.528 1.00 87.12 89 ASP A N 1
ATOM 711 C CA . ASP A 1 89 ? -13.081 5.813 9.140 1.00 87.12 89 ASP A CA 1
ATOM 712 C C . ASP A 1 89 ? -14.199 5.496 8.137 1.00 87.12 89 ASP A C 1
ATOM 714 O O . ASP A 1 89 ? -14.116 5.843 6.955 1.00 87.12 89 ASP A O 1
ATOM 718 N N . GLU A 1 90 ? -15.246 4.817 8.604 1.00 82.75 90 GLU A N 1
ATOM 719 C CA . GLU A 1 90 ? -16.486 4.617 7.856 1.00 82.75 90 GLU A CA 1
ATOM 720 C C . GLU A 1 90 ? -17.402 5.836 8.064 1.00 82.75 90 GLU A C 1
ATOM 722 O O . GLU A 1 90 ? -17.918 6.016 9.176 1.00 82.75 90 GLU A O 1
ATOM 727 N N . PRO A 1 91 ? -17.622 6.666 7.022 1.00 78.00 91 PRO A N 1
ATOM 728 C CA . PRO A 1 91 ? -18.421 7.875 7.151 1.00 78.00 91 PRO A CA 1
ATOM 729 C C . PRO A 1 91 ? -19.867 7.524 7.493 1.00 78.00 91 PRO A C 1
ATOM 731 O O . PRO A 1 91 ? -20.520 6.761 6.773 1.00 78.00 91 PRO A O 1
ATOM 734 N N . GLY A 1 92 ? -20.387 8.104 8.571 1.00 75.12 92 GLY A N 1
ATOM 735 C CA . GLY A 1 92 ? -21.809 8.006 8.883 1.00 75.12 92 GLY A CA 1
ATOM 736 C C . GLY A 1 92 ? -22.650 9.071 8.182 1.00 75.12 92 GLY A C 1
ATOM 737 O O . GLY A 1 92 ? -22.194 9.828 7.323 1.00 75.12 92 GLY A O 1
ATOM 738 N N . LEU A 1 93 ? -23.939 9.099 8.517 1.00 69.25 93 LEU A N 1
ATOM 739 C CA . LEU A 1 93 ? -24.873 10.073 7.961 1.00 69.25 93 LEU A CA 1
ATOM 740 C C . LEU A 1 93 ? -24.817 11.353 8.790 1.00 69.25 93 LEU A C 1
ATOM 742 O O . LEU A 1 93 ? -25.174 11.339 9.965 1.00 69.25 93 LEU A O 1
ATOM 746 N N . VAL A 1 94 ? -24.430 12.462 8.158 1.00 67.50 94 VAL A N 1
ATOM 747 C CA . VAL A 1 94 ? -24.530 13.789 8.773 1.00 67.50 94 VAL A CA 1
ATOM 748 C C . VAL A 1 94 ? -26.019 14.143 8.902 1.00 67.50 94 VAL A C 1
ATOM 750 O O . VAL A 1 94 ? -26.718 14.166 7.880 1.00 67.50 94 VAL A O 1
ATOM 753 N N . PRO A 1 95 ? -26.544 14.391 10.117 1.00 66.31 95 PRO A N 1
ATOM 754 C CA . PRO A 1 95 ? -27.918 14.834 10.289 1.00 66.31 95 PRO A CA 1
ATOM 755 C C . PRO A 1 95 ? -28.125 16.153 9.544 1.00 66.31 95 PRO A C 1
ATOM 757 O O . PRO A 1 95 ? -27.334 17.083 9.681 1.00 66.31 95 PRO A O 1
ATOM 760 N N . VAL A 1 96 ? -29.194 16.252 8.753 1.00 60.94 96 VAL A N 1
ATOM 761 C CA . VAL A 1 96 ? -29.624 17.552 8.230 1.00 60.94 96 VAL A CA 1
ATOM 762 C C . VAL A 1 96 ? -30.142 18.334 9.430 1.00 60.94 96 VAL A C 1
ATOM 764 O O . VAL A 1 96 ? -31.148 17.930 10.014 1.00 60.94 96 VAL A O 1
ATOM 767 N N . GLU A 1 97 ? -29.452 19.406 9.821 1.00 57.28 97 GLU A N 1
ATOM 768 C CA . GLU A 1 97 ? -29.958 20.341 10.826 1.00 57.28 97 GLU A CA 1
ATOM 769 C C . GLU A 1 97 ? -31.364 20.780 10.390 1.00 57.28 97 GLU A C 1
ATOM 771 O O . GLU A 1 97 ? -31.541 21.461 9.379 1.00 57.28 97 GLU A O 1
ATOM 776 N N . GLN A 1 98 ? -32.393 20.316 11.102 1.00 43.62 98 GLN A N 1
ATOM 777 C CA . GLN A 1 98 ? -33.739 20.836 10.918 1.00 43.62 98 GLN A CA 1
ATOM 778 C C . GLN A 1 98 ? -33.721 22.281 11.407 1.00 43.62 98 GLN A C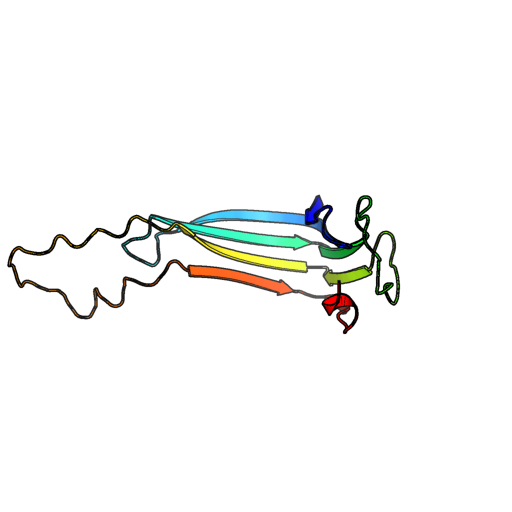 1
ATOM 780 O O . GLN A 1 98 ? -33.612 22.541 12.603 1.00 43.62 98 GLN A O 1
ATOM 785 N N . GLU A 1 99 ? -33.795 23.222 10.466 1.00 46.59 99 GLU A N 1
ATOM 786 C CA . GLU A 1 99 ? -33.989 24.637 10.756 1.00 46.59 99 GLU A CA 1
ATOM 787 C C . GLU A 1 99 ? -35.233 24.822 11.644 1.00 46.59 99 GLU A C 1
ATOM 789 O O . GLU A 1 99 ? -36.369 24.675 11.194 1.00 46.59 99 GLU A O 1
ATOM 794 N N . GLY A 1 100 ? -34.991 25.179 12.908 1.00 46.28 100 GLY A N 1
ATOM 795 C CA . GLY A 1 100 ? -35.971 25.752 13.827 1.00 46.28 100 GLY A CA 1
ATOM 796 C C . GLY A 1 100 ? -36.708 24.752 14.714 1.00 46.28 100 GLY A C 1
ATOM 797 O O . GLY A 1 100 ? -37.733 24.229 14.309 1.00 46.28 100 GLY A O 1
ATOM 798 N N . VAL A 1 101 ? -36.262 24.603 15.965 1.00 36.53 101 VAL A N 1
ATOM 799 C CA . VAL A 1 101 ? -37.020 25.007 17.166 1.00 36.53 101 VAL A CA 1
ATOM 800 C C . VAL A 1 101 ? -36.009 25.249 18.292 1.00 36.53 101 VAL A C 1
ATOM 802 O O . VAL A 1 101 ? -35.073 24.486 18.497 1.00 36.53 101 VAL A O 1
ATOM 805 N N . GLU A 1 102 ? -36.200 26.381 18.956 1.00 44.56 102 GLU A N 1
ATOM 806 C CA . GLU A 1 102 ? -35.576 26.843 20.189 1.00 44.56 102 GLU A CA 1
ATOM 807 C C . GLU A 1 102 ? -35.340 25.717 21.209 1.00 44.56 102 GLU A C 1
ATOM 809 O O . GLU A 1 102 ? -36.294 25.131 21.698 1.00 44.56 102 GLU A O 1
ATOM 814 N N . GLU A 1 103 ? -34.086 25.480 21.589 1.00 38.28 103 GLU A N 1
ATOM 815 C CA . GLU A 1 103 ? -33.703 25.352 22.998 1.00 38.28 103 GLU A CA 1
ATOM 816 C C . GLU A 1 103 ? -32.183 25.446 23.120 1.00 38.28 103 GLU A C 1
ATOM 818 O O . GLU A 1 103 ? -31.397 24.587 22.726 1.00 38.28 103 GLU A O 1
ATOM 823 N N . ALA A 1 104 ? -31.779 26.596 23.638 1.00 46.47 104 ALA A N 1
ATOM 824 C CA . ALA A 1 104 ? -30.430 26.906 24.021 1.00 46.47 104 ALA A CA 1
ATOM 825 C C . ALA A 1 104 ? -30.072 26.132 25.293 1.00 46.47 104 ALA A C 1
ATOM 827 O O . ALA A 1 104 ? -30.150 26.709 26.367 1.00 46.47 104 ALA A O 1
ATOM 828 N N . GLU A 1 105 ? -29.629 24.879 25.194 1.00 41.38 105 GLU A N 1
ATOM 829 C CA . GLU A 1 105 ? -28.855 24.248 26.269 1.00 41.38 105 GLU A CA 1
ATOM 830 C C . GLU A 1 105 ? -27.675 23.441 25.701 1.00 41.38 105 GLU A C 1
ATOM 832 O O . GLU A 1 105 ? -27.813 22.362 25.140 1.00 41.38 105 GLU A O 1
ATOM 837 N N . ALA A 1 106 ? -26.481 24.013 25.891 1.00 40.28 106 ALA A N 1
ATOM 838 C CA . ALA A 1 106 ? -25.180 23.346 25.873 1.00 40.28 106 ALA A CA 1
ATOM 839 C C . ALA A 1 106 ? -24.635 22.799 24.534 1.00 40.28 106 ALA A C 1
ATOM 841 O O . ALA A 1 106 ? -24.030 21.731 24.508 1.00 40.28 106 ALA A O 1
ATOM 842 N N . CYS A 1 107 ? -24.641 23.598 23.460 1.00 44.16 107 CYS A N 1
ATOM 843 C CA . CYS A 1 107 ? -23.561 23.492 22.464 1.00 44.16 107 CYS A CA 1
ATOM 844 C C . CYS A 1 107 ? -22.247 23.962 23.113 1.00 44.16 107 CYS A C 1
ATOM 846 O O . CYS A 1 107 ? -21.838 25.116 22.970 1.00 44.16 107 CYS A O 1
ATOM 848 N N . SER A 1 108 ? -21.626 23.094 23.912 1.00 43.00 108 SER A N 1
ATOM 849 C CA . SER A 1 108 ? -20.296 23.346 24.457 1.00 43.00 108 SER A CA 1
ATOM 850 C C . SER A 1 108 ? -19.306 23.455 23.294 1.00 43.00 108 SER A C 1
ATOM 852 O O . SER A 1 108 ? -19.402 22.702 22.328 1.00 43.00 108 SER A O 1
ATOM 854 N N . GLU A 1 109 ? -18.328 24.360 23.367 1.00 46.62 109 GLU A N 1
ATOM 855 C CA . GLU A 1 109 ? -17.269 24.468 22.347 1.00 46.62 109 GLU A CA 1
ATOM 856 C C . GLU A 1 109 ? -16.483 23.152 22.136 1.00 46.62 109 GLU A C 1
ATOM 858 O O . GLU A 1 109 ? -15.733 23.039 21.173 1.00 46.62 109 GLU A O 1
ATOM 863 N N . GLY A 1 110 ? -16.681 22.140 22.994 1.00 47.41 110 GLY A N 1
ATOM 864 C CA . GLY A 1 110 ? -16.141 20.790 22.838 1.00 47.41 110 GLY A CA 1
ATOM 865 C C . GLY A 1 110 ? -16.866 19.898 21.823 1.00 47.41 110 GLY A C 1
ATOM 866 O O . GLY A 1 110 ? -16.274 18.905 21.412 1.00 47.41 110 GLY A O 1
ATOM 867 N N . ASP A 1 111 ? -18.088 20.240 21.404 1.00 48.16 111 ASP A N 1
ATOM 868 C CA . ASP A 1 111 ? -18.890 19.432 20.466 1.00 48.16 111 ASP A CA 1
ATOM 869 C C . ASP A 1 111 ? -18.484 19.714 19.006 1.00 48.16 111 ASP A C 1
ATOM 871 O O . ASP A 1 111 ? -18.195 18.810 18.230 1.00 48.16 111 ASP A O 1
ATOM 875 N N . LYS A 1 112 ? -18.245 20.992 18.676 1.00 48.78 112 LYS A N 1
ATOM 876 C CA . LYS A 1 112 ? -17.736 21.435 17.359 1.00 48.78 112 LYS A CA 1
ATOM 877 C C . LYS A 1 112 ? -16.299 20.989 17.051 1.00 48.78 112 LYS A C 1
ATOM 879 O O . LYS A 1 112 ? -15.855 21.091 15.912 1.00 48.78 112 LYS A O 1
ATOM 884 N N . LEU A 1 113 ? -15.554 20.540 18.063 1.00 48.31 113 LEU A N 1
ATOM 885 C CA . LEU A 1 113 ? -14.197 19.991 17.935 1.00 48.31 113 LEU A CA 1
ATOM 886 C C . LEU A 1 113 ? -14.192 18.477 17.642 1.00 48.31 113 LEU A C 1
ATOM 888 O O . LEU A 1 113 ? -13.124 17.935 17.361 1.00 48.31 113 LEU A O 1
ATOM 892 N N . GLN A 1 114 ? -15.350 17.807 17.707 1.00 52.38 114 GLN A N 1
ATOM 893 C CA . GLN A 1 114 ? -15.498 16.355 17.516 1.00 52.38 114 GLN A CA 1
ATOM 894 C C . GLN A 1 114 ? -16.110 15.960 16.159 1.00 52.38 114 GLN A C 1
ATOM 896 O O . GLN A 1 114 ? -16.079 14.784 15.790 1.00 52.38 114 GLN A O 1
ATOM 901 N N . ASP A 1 115 ? -16.558 16.932 15.363 1.00 62.06 115 ASP A N 1
ATOM 902 C CA . ASP A 1 115 ? -16.979 16.746 13.967 1.00 62.06 115 ASP A CA 1
ATOM 903 C C . ASP A 1 115 ? -15.782 16.856 13.011 1.00 62.06 115 ASP A C 1
ATOM 905 O O . ASP A 1 115 ? -15.722 17.702 12.114 1.00 62.06 115 ASP A O 1
ATOM 909 N N . LEU A 1 116 ? -14.759 16.033 13.239 1.00 65.62 116 LEU A N 1
ATOM 910 C CA . LEU A 1 116 ? -13.648 15.921 12.299 1.00 65.62 116 LEU A CA 1
ATOM 911 C C . LEU A 1 116 ? -14.107 15.138 11.062 1.00 65.62 116 LEU A C 1
ATOM 913 O O . LEU A 1 116 ? -14.850 14.168 11.203 1.00 65.62 116 LEU A O 1
ATOM 917 N N . PRO A 1 117 ? -13.672 15.527 9.849 1.00 72.94 117 PRO A N 1
ATOM 918 C CA . PRO A 1 117 ? -13.970 14.747 8.660 1.00 72.94 117 PRO A CA 1
ATOM 919 C C . PRO A 1 117 ? -13.372 13.335 8.794 1.00 72.94 117 PRO A C 1
ATOM 921 O O . PRO A 1 117 ? -12.302 13.199 9.400 1.00 72.94 117 PRO A O 1
ATOM 924 N N . PRO A 1 118 ? -14.002 12.318 8.175 1.00 78.31 118 PRO A N 1
ATOM 925 C CA . PRO A 1 118 ? -13.505 10.948 8.184 1.00 78.31 118 PRO A CA 1
ATOM 926 C C . PRO A 1 118 ? -12.030 10.914 7.787 1.00 78.31 118 PRO A C 1
ATOM 928 O O . PRO A 1 118 ? -11.645 11.482 6.754 1.00 78.31 118 PRO A O 1
ATOM 931 N N . CYS A 1 119 ? -11.191 10.274 8.601 1.00 82.31 119 CYS A N 1
ATOM 932 C CA . CYS A 1 119 ? -9.760 10.230 8.349 1.00 82.31 119 CYS A CA 1
ATOM 933 C C . CYS A 1 119 ? -9.337 8.875 7.780 1.00 82.31 119 CYS A C 1
ATOM 935 O O . CYS A 1 119 ? -9.903 7.822 8.076 1.00 82.31 119 CYS A O 1
ATOM 937 N N . TRP A 1 120 ? -8.317 8.899 6.928 1.00 89.81 120 TRP A N 1
ATOM 938 C CA . TRP A 1 120 ? -7.624 7.692 6.510 1.00 89.81 120 TRP A CA 1
ATOM 939 C C . TRP A 1 120 ? -6.127 7.954 6.495 1.00 89.81 120 TRP A C 1
ATOM 941 O O . TRP A 1 120 ? -5.672 9.075 6.255 1.00 89.81 120 TRP A O 1
ATOM 951 N N . GLY A 1 121 ? -5.356 6.906 6.742 1.00 90.94 121 GLY A N 1
ATOM 952 C CA . GLY A 1 121 ? -3.909 6.978 6.708 1.00 90.94 121 GLY A CA 1
ATOM 953 C C . GLY A 1 121 ? -3.290 5.617 6.467 1.00 90.94 121 GLY A C 1
ATOM 954 O O . GLY A 1 121 ? -3.854 4.576 6.802 1.00 90.94 121 GLY A O 1
ATOM 955 N N . LEU A 1 122 ? -2.111 5.643 5.861 1.00 92.69 122 LEU A N 1
ATOM 956 C CA . LEU A 1 122 ? -1.293 4.475 5.588 1.00 92.69 122 LEU A CA 1
ATOM 957 C C . LEU A 1 122 ? 0.125 4.781 6.057 1.00 92.69 122 LEU A C 1
ATOM 959 O O . LEU A 1 122 ? 0.773 5.674 5.517 1.00 92.69 122 LEU A O 1
ATOM 963 N N . ASP A 1 123 ? 0.585 4.040 7.053 1.00 92.88 123 ASP A N 1
ATOM 964 C CA . ASP A 1 123 ? 1.968 4.050 7.507 1.00 92.88 123 ASP A CA 1
ATOM 965 C C . ASP A 1 123 ? 2.653 2.764 7.036 1.00 92.88 123 ASP A C 1
ATOM 967 O O . ASP A 1 123 ? 2.097 1.666 7.151 1.00 92.88 123 ASP A O 1
ATOM 971 N N . ILE A 1 124 ? 3.837 2.921 6.450 1.00 91.75 124 ILE A N 1
ATOM 972 C CA . ILE A 1 124 ? 4.650 1.830 5.920 1.00 91.75 124 ILE A CA 1
ATOM 973 C C . ILE A 1 124 ? 6.051 2.002 6.487 1.00 91.75 124 ILE A C 1
ATOM 975 O O . ILE A 1 124 ? 6.811 2.877 6.064 1.00 91.75 124 ILE A O 1
ATOM 979 N N . VAL A 1 125 ? 6.415 1.127 7.415 1.00 92.69 125 VAL A N 1
ATOM 980 C CA . VAL A 1 125 ? 7.737 1.118 8.027 1.00 92.69 125 VAL A CA 1
ATOM 981 C C . VAL A 1 125 ? 8.575 0.063 7.328 1.00 92.69 125 VAL A C 1
ATOM 983 O O . VAL A 1 125 ? 8.305 -1.132 7.405 1.00 92.69 125 VAL A O 1
ATOM 986 N N . CYS A 1 126 ? 9.603 0.516 6.618 1.00 90.88 126 CYS A N 1
ATOM 987 C CA . CYS A 1 126 ? 10.518 -0.369 5.911 1.00 90.88 126 CYS A CA 1
ATOM 988 C C . CYS A 1 126 ? 11.698 -0.722 6.822 1.00 90.88 126 CYS A C 1
ATOM 990 O O . CYS A 1 126 ? 12.399 0.165 7.317 1.00 90.88 126 CYS A O 1
ATOM 992 N N . GLY A 1 127 ? 11.913 -2.014 7.043 1.00 88.38 127 GLY A N 1
ATOM 993 C CA . GLY A 1 127 ? 12.965 -2.542 7.896 1.00 88.38 127 GLY A CA 1
ATOM 994 C C . GLY A 1 127 ? 14.335 -2.615 7.214 1.00 88.38 127 GLY A C 1
ATOM 995 O O . GLY A 1 127 ? 14.723 -1.804 6.366 1.00 88.38 127 GLY A O 1
ATOM 996 N N . LYS A 1 128 ? 15.129 -3.606 7.625 1.00 86.94 128 LYS A N 1
ATOM 997 C CA . LYS A 1 128 ? 16.500 -3.791 7.127 1.00 86.94 128 LYS A CA 1
ATOM 998 C C . LYS A 1 128 ? 16.509 -4.333 5.699 1.00 86.94 128 LYS A C 1
ATOM 1000 O O . LYS A 1 128 ? 15.672 -5.145 5.324 1.00 86.94 128 LYS A O 1
ATOM 1005 N N . GLY A 1 129 ? 17.533 -3.947 4.936 1.00 84.50 129 GLY A N 1
ATOM 1006 C CA . GLY A 1 129 ? 17.688 -4.403 3.552 1.00 84.50 129 GLY A CA 1
ATOM 1007 C C . GLY A 1 129 ? 16.699 -3.750 2.587 1.00 84.50 129 GLY A C 1
ATOM 1008 O O . GLY A 1 129 ? 16.395 -4.339 1.557 1.00 84.50 129 GLY A O 1
ATOM 1009 N N . THR A 1 130 ? 16.200 -2.559 2.930 1.00 89.12 130 THR A N 1
ATOM 1010 C CA . THR A 1 130 ? 15.337 -1.771 2.051 1.00 89.12 130 THR A CA 1
ATOM 1011 C C . THR A 1 130 ? 16.167 -1.038 1.000 1.00 89.12 130 THR A C 1
ATOM 1013 O O . THR A 1 130 ? 17.054 -0.258 1.343 1.00 89.12 130 THR A O 1
ATOM 1016 N N . ASP A 1 131 ? 15.848 -1.261 -0.270 1.00 89.75 131 ASP A N 1
ATOM 1017 C CA . ASP A 1 131 ? 16.431 -0.589 -1.427 1.00 89.75 131 ASP A CA 1
ATOM 1018 C C . ASP A 1 131 ? 15.317 0.066 -2.251 1.00 89.75 131 ASP A C 1
ATOM 1020 O O . ASP A 1 131 ? 14.361 -0.594 -2.669 1.00 89.75 131 ASP A O 1
ATOM 1024 N N . PHE A 1 132 ? 15.439 1.376 -2.471 1.00 87.88 132 PHE A N 1
ATOM 1025 C CA . PHE A 1 132 ? 14.529 2.153 -3.306 1.00 87.88 132 PHE A CA 1
ATOM 1026 C C . PHE A 1 132 ? 15.254 2.590 -4.569 1.00 87.88 132 PHE A C 1
ATOM 1028 O O . PHE A 1 132 ? 16.168 3.414 -4.536 1.00 87.88 132 PHE A O 1
ATOM 1035 N N . ASN A 1 133 ? 14.792 2.081 -5.702 1.00 84.38 133 ASN A N 1
ATOM 1036 C CA . ASN A 1 133 ? 15.243 2.509 -7.012 1.00 84.38 133 ASN A CA 1
ATOM 1037 C C . ASN A 1 133 ? 14.170 3.409 -7.606 1.00 84.38 133 ASN A C 1
ATOM 1039 O O . ASN A 1 133 ? 13.313 2.963 -8.365 1.00 84.38 133 ASN A O 1
ATOM 1043 N N . TYR A 1 134 ? 14.216 4.686 -7.241 1.00 79.75 134 TYR A N 1
ATOM 1044 C CA . TYR A 1 134 ? 13.352 5.706 -7.819 1.00 79.75 134 TYR A CA 1
ATOM 1045 C C . TYR A 1 134 ? 14.161 6.650 -8.703 1.00 79.75 134 TYR A C 1
ATOM 1047 O O . TYR A 1 134 ? 15.299 6.995 -8.386 1.00 79.75 134 TYR A O 1
ATOM 1055 N N . GLY A 1 135 ? 13.584 7.082 -9.819 1.00 76.75 135 GLY A N 1
ATOM 1056 C CA . GLY A 1 135 ? 14.223 8.046 -10.704 1.00 76.75 135 GLY A CA 1
ATOM 1057 C C . GLY A 1 135 ? 13.226 8.688 -11.664 1.00 76.75 135 GLY A C 1
ATOM 1058 O O . GLY A 1 135 ? 12.099 8.208 -11.765 1.00 76.75 135 GLY A O 1
ATOM 1059 N N . PRO A 1 136 ? 13.644 9.716 -12.427 1.00 75.50 136 PRO A N 1
ATOM 1060 C CA . PRO A 1 136 ? 12.757 10.492 -13.307 1.00 75.50 136 PRO A CA 1
ATOM 1061 C C . PRO A 1 136 ? 12.002 9.663 -14.352 1.00 75.50 136 PRO A C 1
ATOM 1063 O O . PRO A 1 136 ? 11.016 10.121 -14.913 1.00 75.50 136 PRO A O 1
ATOM 1066 N N . TRP A 1 137 ? 12.495 8.459 -14.644 1.00 75.62 137 TRP A N 1
ATOM 1067 C CA . TRP A 1 137 ? 11.822 7.492 -15.500 1.00 75.62 137 TRP A CA 1
ATOM 1068 C C . TRP A 1 137 ? 10.560 6.904 -14.847 1.00 75.62 137 TRP A C 1
ATOM 1070 O O . TRP A 1 137 ? 9.544 6.768 -15.521 1.00 75.62 137 TRP A O 1
ATOM 1080 N N . ALA A 1 138 ? 10.610 6.588 -13.547 1.00 72.81 138 ALA A N 1
ATOM 1081 C CA . ALA A 1 138 ? 9.496 5.995 -12.806 1.00 72.81 138 ALA A CA 1
ATOM 1082 C C . ALA A 1 138 ? 8.323 6.978 -12.646 1.00 72.81 138 ALA A C 1
ATOM 1084 O O . ALA A 1 138 ? 7.178 6.553 -12.722 1.00 72.81 138 ALA A O 1
ATOM 1085 N N . ASP A 1 139 ? 8.608 8.281 -12.518 1.00 72.81 139 ASP A N 1
ATOM 1086 C CA . ASP A 1 139 ? 7.595 9.354 -12.506 1.00 72.81 139 ASP A CA 1
ATOM 1087 C C . ASP A 1 139 ? 6.800 9.462 -13.820 1.00 72.81 139 ASP A C 1
ATOM 1089 O O . ASP A 1 139 ? 5.709 10.025 -13.843 1.00 72.81 139 ASP A O 1
ATOM 1093 N N . ARG A 1 140 ? 7.370 8.995 -14.937 1.00 71.12 140 ARG A N 1
ATOM 1094 C CA . ARG A 1 140 ? 6.785 9.130 -16.283 1.00 71.12 140 ARG A CA 1
ATOM 1095 C C . ARG A 1 140 ? 5.995 7.900 -16.732 1.00 71.12 140 ARG A C 1
ATOM 1097 O O . ARG A 1 140 ? 5.541 7.882 -17.877 1.00 71.12 140 ARG A O 1
ATOM 1104 N N . GLN A 1 141 ? 5.892 6.880 -15.878 1.00 65.06 141 GLN A N 1
ATOM 1105 C CA . GLN A 1 141 ? 5.169 5.635 -16.158 1.00 65.06 141 GLN A CA 1
ATOM 1106 C C . GLN A 1 141 ? 3.670 5.732 -15.875 1.00 65.06 141 GLN A C 1
ATOM 1108 O O . GLN A 1 141 ? 3.26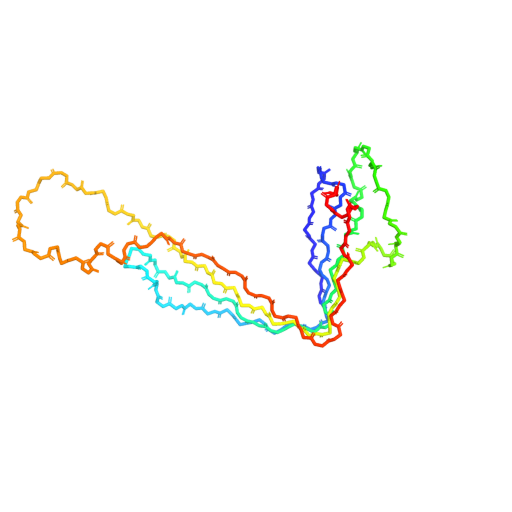9 6.525 -14.999 1.00 65.06 141 GLN A O 1
#

Radius of gyration: 22.21 Å; chains: 1; bounding box: 55×41×54 Å

Foldseek 3Di:
DKDWADDLQDQWIKIKDFDDKDKDWDWDPAQAPQFDIKIKIKIKTAFIWIWIATDPNHPDDPPFDDPDQDPRGHTQKTAGMKIKIKMWIHGHDDDDPDPDDDDDDDPDPVNVVRPDPIDIDMDMDGDPPMDGDDDPRVVVD

Secondary structure (DSSP, 8-state):
-EEEE--TTSSEEEEEE-S-EEEEEEEE--SSTT---EEEEEEEEEEEEEEEEE-TT--S------S---SSSEEEEEEEEEEEEEEEE---PPP---S---------TTTTTT-PPPPEEEEEEE-TT-EE---TTGGG-

Organism: NCBI:txid8208

Sequence (141 aa):
GRLAFGNHYLPQTLCVNFEDAFLTYATKPPSSHLDQFMHIVKGSLENVRVMLVPSPRYLGMQNDEPPRLMGEGFVVMQSNDVDIYYYQDEPGLVPVEQEGVEEAEACSEGDKLQDLPPCWGLDIVCGKGTDFNYGPWADRQ

pLDDT: mean 77.15, std 15.4, range [36.53, 94.88]

InterPro domains:
  IPR033616 Bridge-like lipid transfer protein family member 1 [PTHR31640] (1-141)
  IPR047104 Bridge-like lipid transfer protein family member 1, N-terminal [PF20413] (1-141)